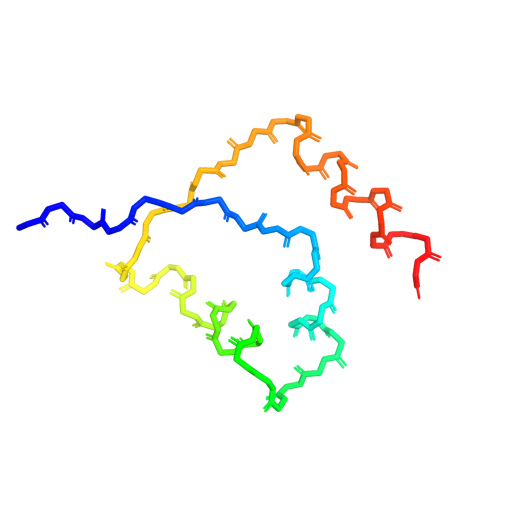Protein AF-A0A2T1DCJ2-F1 (afdb_monomer_lite)

Radius of gyration: 11.9 Å; chains: 1; bounding box: 25×19×35 Å

Secondary structure (DSSP, 8-state):
-PPPEE---HHHHHHHHH-TTSHHHHHHHTTTSSS-EE---HHHHHHHHHHHHH-

Organism: NCBI:txid1920490

Structure (mmCIF, N/CA/C/O backbone):
data_AF-A0A2T1DCJ2-F1
#
_entry.id   AF-A0A2T1DCJ2-F1
#
loop_
_atom_site.group_PDB
_atom_site.id
_atom_site.type_symbol
_atom_site.label_atom_id
_atom_site.label_alt_id
_atom_site.label_comp_id
_atom_site.label_asym_id
_atom_site.label_entity_id
_atom_site.label_seq_id
_atom_site.pdbx_PDB_ins_code
_atom_site.Cartn_x
_atom_site.Cartn_y
_atom_site.Cartn_z
_atom_site.occupancy
_atom_site.B_iso_or_equiv
_atom_site.auth_seq_id
_atom_site.auth_comp_id
_atom_site.auth_asym_id
_atom_site.auth_atom_id
_atom_site.pdbx_PDB_model_num
ATOM 1 N N . MET A 1 1 ? -10.835 -3.024 21.758 1.00 61.50 1 MET A N 1
ATOM 2 C CA . MET A 1 1 ? -10.244 -1.745 21.301 1.00 61.50 1 MET A CA 1
ATOM 3 C C . MET A 1 1 ? -10.369 -1.714 19.790 1.00 61.50 1 MET A C 1
ATOM 5 O O . MET A 1 1 ? -10.278 -2.780 19.198 1.00 61.50 1 MET A O 1
ATOM 9 N N . SER A 1 2 ? -10.653 -0.562 19.186 1.00 85.00 2 SER A N 1
ATOM 10 C CA . SER A 1 2 ? -10.714 -0.435 17.725 1.00 85.00 2 SER A CA 1
ATOM 11 C C . SER A 1 2 ? -9.319 -0.590 17.122 1.00 85.00 2 SER A C 1
ATOM 13 O O . SER A 1 2 ? -8.351 -0.086 17.697 1.00 85.00 2 SER A O 1
ATOM 15 N N . ASN A 1 3 ? -9.221 -1.265 15.979 1.00 93.94 3 ASN A N 1
ATOM 16 C CA . ASN A 1 3 ? -7.972 -1.375 15.238 1.00 93.94 3 ASN A CA 1
ATOM 17 C C . ASN A 1 3 ? -7.458 0.011 14.809 1.00 93.94 3 ASN A C 1
ATOM 19 O O . ASN A 1 3 ? -8.270 0.909 14.546 1.00 93.94 3 ASN A O 1
ATOM 23 N N . PRO A 1 4 ? -6.129 0.210 14.719 1.00 96.94 4 PRO A N 1
ATOM 24 C CA . PRO A 1 4 ? -5.557 1.388 14.083 1.00 96.94 4 PRO A CA 1
ATOM 25 C C . PRO A 1 4 ? -6.129 1.574 12.678 1.00 96.94 4 PRO A C 1
ATOM 27 O O . PRO A 1 4 ? -6.180 0.631 11.891 1.00 96.94 4 PRO A O 1
ATOM 30 N N . GLN A 1 5 ? -6.543 2.798 12.380 1.00 97.12 5 GLN A N 1
ATOM 31 C CA . GLN A 1 5 ? -7.038 3.200 11.072 1.00 97.12 5 GLN A CA 1
ATOM 32 C C . GLN A 1 5 ? -5.890 3.861 10.312 1.00 97.12 5 GLN A C 1
ATOM 34 O O . GLN A 1 5 ? -5.323 4.840 10.807 1.00 97.12 5 GLN A O 1
ATOM 39 N N . ILE A 1 6 ? -5.512 3.328 9.150 1.00 96.94 6 ILE A N 1
ATOM 40 C CA . ILE A 1 6 ? -4.340 3.811 8.413 1.00 96.94 6 ILE A CA 1
ATOM 41 C C . ILE A 1 6 ? -4.669 4.152 6.962 1.00 96.94 6 ILE A C 1
ATOM 43 O O . ILE A 1 6 ? -5.515 3.529 6.328 1.00 96.94 6 ILE A O 1
ATOM 47 N N . VAL A 1 7 ? -3.932 5.118 6.425 1.00 96.75 7 VAL A N 1
ATOM 48 C CA . VAL A 1 7 ? -3.773 5.336 4.985 1.00 96.75 7 VAL A CA 1
ATOM 49 C C . VAL A 1 7 ? -2.333 4.965 4.657 1.00 96.75 7 VAL A C 1
ATOM 51 O O . VAL A 1 7 ? -1.419 5.339 5.394 1.00 96.75 7 VAL A O 1
ATOM 54 N N . ILE A 1 8 ? -2.120 4.203 3.588 1.00 96.94 8 ILE A N 1
ATOM 55 C CA . ILE A 1 8 ? -0.770 3.846 3.150 1.00 96.94 8 ILE A CA 1
ATOM 56 C C . ILE A 1 8 ? -0.288 4.940 2.191 1.00 96.94 8 ILE A C 1
ATOM 58 O O . ILE A 1 8 ? -1.003 5.335 1.282 1.00 96.94 8 ILE A O 1
ATOM 62 N N . ASP A 1 9 ? 0.904 5.477 2.394 1.00 96.06 9 ASP A N 1
ATOM 63 C CA . ASP A 1 9 ? 1.489 6.422 1.440 1.00 96.06 9 ASP A CA 1
ATOM 64 C C . ASP A 1 9 ? 2.090 5.643 0.254 1.00 96.06 9 ASP A C 1
ATOM 66 O O . ASP A 1 9 ? 2.583 4.515 0.398 1.00 96.06 9 ASP A O 1
ATOM 70 N N . THR A 1 10 ? 2.061 6.244 -0.930 1.00 95.19 10 THR A N 1
ATOM 71 C CA . THR A 1 10 ? 2.678 5.752 -2.160 1.00 95.19 10 THR A CA 1
ATOM 72 C C . THR A 1 10 ? 4.126 5.289 -1.945 1.00 95.19 10 THR A C 1
ATOM 74 O O . THR A 1 10 ? 4.533 4.251 -2.474 1.00 95.19 10 THR A O 1
ATOM 77 N N . ASN A 1 11 ? 4.917 5.983 -1.116 1.00 94.81 11 ASN A N 1
ATOM 78 C CA . ASN A 1 11 ? 6.309 5.589 -0.846 1.00 94.81 11 ASN A CA 1
ATOM 79 C C . ASN A 1 11 ? 6.437 4.207 -0.164 1.00 94.81 11 ASN A C 1
ATOM 81 O O . ASN A 1 11 ? 7.393 3.469 -0.433 1.00 94.81 11 ASN A O 1
ATOM 85 N N . VAL A 1 12 ? 5.477 3.820 0.679 1.00 96.88 12 VAL A N 1
ATOM 86 C CA . VAL A 1 12 ? 5.423 2.518 1.355 1.00 96.88 12 VAL A CA 1
ATOM 87 C C . VAL A 1 12 ? 5.055 1.433 0.352 1.00 96.88 12 VAL A C 1
ATOM 89 O O . VAL A 1 12 ? 5.692 0.380 0.347 1.00 96.88 12 VAL A O 1
ATOM 92 N N . ILE A 1 13 ? 4.095 1.703 -0.537 1.00 95.81 13 ILE A N 1
ATOM 93 C CA . ILE A 1 13 ? 3.738 0.785 -1.625 1.00 95.81 13 ILE A CA 1
ATOM 94 C C . ILE A 1 13 ? 4.964 0.534 -2.515 1.00 95.81 13 ILE A C 1
ATOM 96 O O . ILE A 1 13 ? 5.391 -0.609 -2.681 1.00 95.81 13 ILE A O 1
ATOM 100 N N . VAL A 1 14 ? 5.605 1.597 -3.008 1.00 96.25 14 VAL A N 1
ATOM 101 C CA . VAL A 1 14 ? 6.785 1.507 -3.885 1.00 96.25 14 VAL A CA 1
ATOM 102 C C . VAL A 1 14 ? 7.936 0.759 -3.212 1.00 96.25 14 VAL A C 1
ATOM 104 O O . VAL A 1 14 ? 8.508 -0.166 -3.791 1.00 96.25 14 VAL A O 1
ATOM 107 N N . SER A 1 15 ? 8.305 1.147 -1.990 1.00 96.69 15 SER A N 1
ATOM 108 C CA . SER A 1 15 ? 9.445 0.542 -1.292 1.00 96.69 15 SER A CA 1
ATOM 109 C C . SER A 1 15 ? 9.174 -0.901 -0.861 1.00 96.69 15 SER A C 1
ATOM 111 O O . SER A 1 15 ? 10.068 -1.744 -0.965 1.00 96.69 15 SER A O 1
ATOM 113 N N . GLY A 1 16 ? 7.946 -1.205 -0.432 1.00 96.94 16 GLY A N 1
ATOM 114 C CA . GLY A 1 16 ? 7.529 -2.544 -0.028 1.00 96.94 16 GLY A CA 1
ATOM 115 C C . GLY A 1 16 ? 7.450 -3.522 -1.197 1.00 96.94 16 GLY A C 1
ATOM 116 O O . GLY A 1 16 ? 7.864 -4.669 -1.050 1.00 96.94 16 GLY A O 1
ATOM 117 N N . LEU A 1 17 ? 7.003 -3.075 -2.374 1.00 94.94 17 LEU A N 1
ATOM 118 C CA . LEU A 1 17 ? 6.971 -3.912 -3.578 1.00 94.94 17 LEU A CA 1
ATOM 119 C C . LEU A 1 17 ? 8.365 -4.124 -4.193 1.00 94.94 17 LEU A C 1
ATOM 121 O O . LEU A 1 17 ? 8.635 -5.191 -4.741 1.00 94.94 17 LEU A O 1
ATOM 125 N N . ARG A 1 18 ? 9.281 -3.151 -4.071 1.00 94.88 18 ARG A N 1
ATOM 126 C CA . ARG A 1 18 ? 10.641 -3.237 -4.641 1.00 94.88 18 ARG A CA 1
ATOM 127 C C . ARG A 1 18 ? 11.642 -4.033 -3.797 1.00 94.88 18 ARG A C 1
ATOM 129 O O . ARG A 1 18 ? 12.643 -4.501 -4.337 1.00 94.88 18 ARG A O 1
ATOM 136 N N . SER A 1 19 ? 11.435 -4.180 -2.486 1.00 96.50 19 SER A N 1
ATOM 137 C CA . SER A 1 19 ? 12.404 -4.851 -1.606 1.00 96.50 19 SER A CA 1
ATOM 138 C C . SER A 1 19 ? 11.760 -5.568 -0.428 1.00 96.50 19 SER A C 1
ATOM 140 O O . SER A 1 19 ? 11.033 -4.969 0.354 1.00 96.50 19 SER A O 1
ATOM 142 N N . LYS A 1 20 ? 12.151 -6.830 -0.203 1.00 96.56 20 LYS A N 1
ATOM 143 C CA . LYS A 1 20 ? 11.655 -7.660 0.912 1.00 96.56 20 LYS A CA 1
ATOM 144 C C . LYS A 1 20 ? 12.338 -7.414 2.266 1.00 96.56 20 LYS A C 1
ATOM 146 O O . LYS A 1 20 ? 12.032 -8.095 3.239 1.00 96.56 20 LYS A O 1
ATOM 151 N N . ARG A 1 21 ? 13.313 -6.500 2.342 1.00 95.75 21 ARG A N 1
ATOM 152 C CA . ARG A 1 21 ? 14.177 -6.323 3.532 1.00 95.75 21 ARG A CA 1
ATOM 153 C C . ARG A 1 21 ? 13.732 -5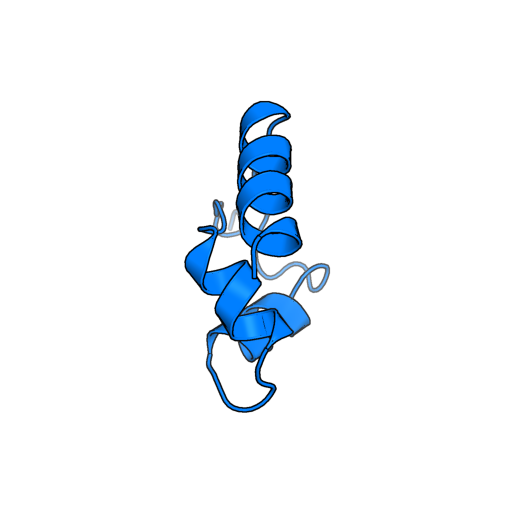.205 4.483 1.00 95.75 21 ARG A C 1
ATOM 155 O O . ARG A 1 21 ? 14.316 -5.071 5.551 1.00 95.75 21 ARG A O 1
ATOM 162 N N . GLY A 1 22 ? 12.754 -4.387 4.095 1.00 96.31 22 GLY A N 1
ATOM 163 C CA . GLY A 1 22 ? 12.359 -3.184 4.835 1.00 96.31 22 GLY A CA 1
ATOM 164 C C . GLY A 1 22 ? 11.044 -3.310 5.606 1.00 96.31 22 GLY A C 1
ATOM 165 O O . GLY A 1 22 ? 10.228 -4.197 5.353 1.00 96.31 22 GLY A O 1
ATOM 166 N N . SER A 1 23 ? 10.805 -2.352 6.504 1.00 97.06 23 SER A N 1
ATOM 167 C CA . SER A 1 23 ? 9.555 -2.241 7.268 1.00 97.06 23 SER A CA 1
ATOM 168 C C . SER A 1 23 ? 8.324 -2.040 6.381 1.00 97.06 23 SER A C 1
ATOM 170 O O . SER A 1 23 ? 7.247 -2.488 6.749 1.00 97.06 23 SER A O 1
ATOM 172 N N . ALA A 1 24 ? 8.479 -1.428 5.202 1.00 97.56 24 ALA A N 1
ATOM 173 C CA . ALA A 1 24 ? 7.394 -1.287 4.234 1.00 97.56 24 ALA A CA 1
ATOM 174 C C . ALA A 1 24 ? 6.893 -2.653 3.741 1.00 97.56 24 ALA A C 1
ATOM 176 O O . ALA A 1 24 ? 5.702 -2.933 3.816 1.00 97.56 24 ALA A O 1
ATOM 177 N N . PHE A 1 25 ? 7.801 -3.552 3.345 1.00 98.25 25 PHE A N 1
ATOM 178 C CA . PHE A 1 25 ? 7.428 -4.921 2.979 1.00 98.25 25 PHE A CA 1
ATOM 179 C C . PHE A 1 25 ? 6.787 -5.661 4.152 1.00 98.25 25 PHE A C 1
ATOM 181 O O . PHE A 1 25 ? 5.751 -6.293 3.976 1.00 98.25 25 PHE A O 1
ATOM 188 N N . ARG A 1 26 ? 7.347 -5.522 5.365 1.00 97.88 26 ARG A N 1
ATOM 189 C CA . ARG A 1 26 ? 6.741 -6.079 6.584 1.00 97.88 26 ARG A CA 1
ATOM 190 C C . ARG A 1 26 ? 5.299 -5.583 6.752 1.00 97.88 26 ARG A C 1
ATOM 192 O O . ARG A 1 26 ? 4.426 -6.408 6.980 1.00 97.88 26 ARG A O 1
ATOM 199 N N . LEU A 1 27 ? 5.036 -4.284 6.606 1.00 97.38 27 LEU A N 1
ATOM 200 C CA . LEU A 1 27 ? 3.684 -3.726 6.708 1.00 97.38 27 LEU A CA 1
ATOM 201 C C . LEU A 1 27 ? 2.740 -4.335 5.661 1.00 97.38 27 LEU A C 1
ATOM 203 O O . LEU A 1 27 ? 1.646 -4.762 6.016 1.00 97.38 27 LEU A O 1
ATOM 207 N N . LEU A 1 28 ? 3.179 -4.449 4.402 1.00 97.00 28 LEU A N 1
ATOM 208 C CA . LEU A 1 28 ? 2.373 -5.053 3.334 1.00 97.00 28 LEU A CA 1
ATOM 209 C C . LEU A 1 28 ? 2.055 -6.532 3.603 1.00 97.00 28 LEU A C 1
ATOM 211 O O . LEU A 1 28 ? 0.949 -6.977 3.322 1.00 97.00 28 LEU A O 1
ATOM 215 N N . THR A 1 29 ? 2.977 -7.291 4.206 1.00 97.38 29 THR A N 1
ATOM 216 C CA . THR A 1 29 ? 2.710 -8.691 4.599 1.00 97.38 29 THR A CA 1
ATOM 217 C C . THR A 1 29 ? 1.720 -8.839 5.757 1.00 97.38 29 THR A C 1
ATOM 219 O O . THR A 1 29 ? 1.280 -9.950 6.029 1.00 97.38 29 THR A O 1
ATOM 222 N N . LEU A 1 30 ? 1.393 -7.747 6.457 1.00 97.31 30 LEU A N 1
ATOM 223 C CA . LEU A 1 30 ? 0.427 -7.730 7.558 1.00 97.31 30 LEU A CA 1
ATOM 224 C C . LEU A 1 30 ? -0.975 -7.287 7.114 1.00 97.31 30 LEU A C 1
ATOM 226 O O . LEU A 1 30 ? -1.892 -7.266 7.937 1.00 97.31 30 LEU A O 1
ATOM 230 N N . VAL A 1 31 ? -1.165 -6.939 5.841 1.00 96.31 31 VAL A N 1
ATOM 231 C CA . VAL A 1 31 ? -2.504 -6.707 5.285 1.00 96.31 31 VAL A CA 1
ATOM 232 C C . VAL A 1 31 ? -3.351 -7.968 5.488 1.00 96.31 31 VAL A C 1
ATOM 234 O O . VAL A 1 31 ? -2.837 -9.078 5.381 1.00 96.31 31 VAL A O 1
ATOM 237 N N . ASP A 1 32 ? -4.630 -7.790 5.825 1.00 94.69 32 ASP A N 1
ATOM 238 C CA . ASP A 1 32 ? -5.592 -8.875 6.099 1.00 94.69 32 ASP A CA 1
ATOM 239 C C . ASP A 1 32 ? -5.317 -9.707 7.374 1.00 94.69 32 ASP A C 1
ATOM 241 O O . ASP A 1 32 ? -5.994 -10.688 7.658 1.00 94.69 32 ASP A O 1
ATOM 245 N N . THR A 1 33 ? -4.363 -9.296 8.220 1.00 97.00 33 THR A N 1
ATOM 246 C CA . THR A 1 33 ? -4.116 -9.958 9.523 1.00 97.00 33 THR A CA 1
ATOM 247 C C . THR A 1 33 ? -5.031 -9.477 10.653 1.00 97.00 33 THR A C 1
ATOM 249 O O . THR A 1 33 ? -4.967 -10.000 11.764 1.00 97.00 33 THR A O 1
ATOM 252 N N . GLY A 1 34 ? -5.850 -8.450 10.406 1.00 95.75 34 GLY A N 1
ATO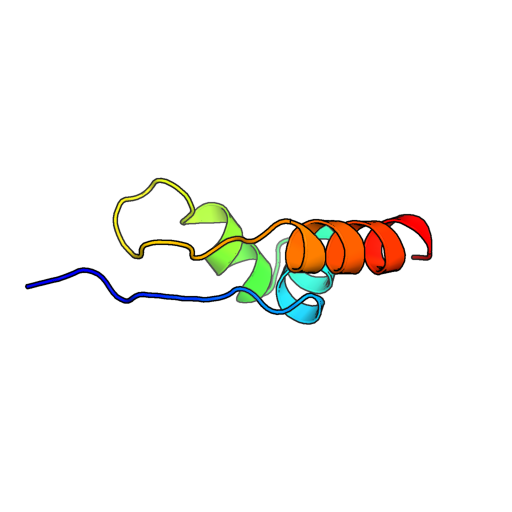M 253 C CA . GLY A 1 34 ? -6.689 -7.815 11.426 1.00 95.75 34 GLY A CA 1
ATOM 254 C C . GLY A 1 34 ? -5.925 -6.924 12.414 1.00 95.75 34 GLY A C 1
ATOM 255 O O . GLY A 1 34 ? -6.484 -6.563 13.444 1.00 95.75 34 GLY A O 1
ATOM 256 N N . LEU A 1 35 ? -4.665 -6.568 12.131 1.00 96.69 35 LEU A N 1
ATOM 257 C CA . LEU A 1 35 ? -3.861 -5.666 12.971 1.00 96.69 35 LEU A CA 1
ATOM 258 C C . LEU A 1 35 ? -4.153 -4.173 12.743 1.00 96.69 35 LEU A C 1
ATOM 260 O O . LEU A 1 35 ? -3.774 -3.352 13.575 1.00 96.69 35 LEU A O 1
ATOM 264 N N . PHE A 1 36 ? -4.770 -3.817 11.616 1.00 96.94 36 PHE A N 1
ATOM 265 C CA . PHE A 1 36 ? -5.157 -2.457 11.235 1.00 96.94 36 PHE A CA 1
ATOM 266 C C . PHE A 1 36 ? -6.217 -2.510 10.131 1.00 96.94 36 PHE A C 1
ATOM 268 O O . PHE A 1 36 ? -6.295 -3.500 9.401 1.00 96.94 36 PHE A O 1
ATOM 275 N N . ASP A 1 37 ? -6.969 -1.422 9.978 1.00 97.00 37 ASP A N 1
ATOM 276 C CA . ASP A 1 37 ? -7.910 -1.236 8.875 1.00 97.00 37 ASP A CA 1
ATOM 277 C C . ASP A 1 37 ? -7.358 -0.193 7.896 1.00 97.00 37 ASP A C 1
ATOM 279 O O . ASP A 1 37 ? -6.844 0.858 8.296 1.00 97.00 37 ASP A O 1
ATOM 283 N N . ILE A 1 38 ? -7.438 -0.500 6.601 1.00 96.44 38 ILE A N 1
ATOM 284 C CA . ILE A 1 38 ? -6.913 0.356 5.534 1.00 96.44 38 ILE A CA 1
ATOM 285 C C . ILE A 1 38 ? -8.041 1.224 4.989 1.00 96.44 38 ILE A C 1
ATOM 287 O O . ILE A 1 38 ? -9.034 0.718 4.465 1.00 96.44 38 ILE A O 1
ATOM 291 N N . HIS A 1 39 ? -7.847 2.537 5.031 1.00 96.69 39 HIS A N 1
ATOM 292 C CA . HIS A 1 39 ? -8.668 3.477 4.288 1.00 96.69 39 HIS A CA 1
ATOM 293 C C . HIS A 1 39 ? -8.133 3.634 2.870 1.00 96.69 39 HIS A C 1
ATOM 295 O O . HIS A 1 39 ? -6.996 4.055 2.655 1.00 96.69 39 HIS A O 1
ATOM 301 N N . LEU A 1 40 ? -8.991 3.325 1.903 1.00 95.75 40 LEU A N 1
ATOM 302 C CA . LEU A 1 40 ? -8.705 3.444 0.483 1.00 95.75 40 LEU A CA 1
ATOM 303 C C . LEU A 1 40 ? -9.787 4.294 -0.184 1.00 95.75 40 LEU A C 1
ATOM 305 O O . LEU A 1 40 ? -10.964 4.207 0.161 1.00 95.75 40 LEU A O 1
ATOM 309 N N . SER A 1 41 ? -9.387 5.112 -1.153 1.00 97.00 41 SER A N 1
ATOM 310 C CA . SER A 1 41 ? -10.301 5.896 -1.982 1.00 97.00 41 SER A CA 1
ATOM 311 C C . SER A 1 41 ? -9.897 5.784 -3.447 1.00 97.00 41 SER A C 1
ATOM 313 O O . SER A 1 41 ? -8.740 5.505 -3.753 1.00 97.00 41 SER A O 1
ATOM 315 N N . VAL A 1 42 ? -10.844 6.027 -4.354 1.00 97.88 42 VAL A N 1
ATOM 316 C CA . VAL A 1 42 ? -10.584 6.036 -5.802 1.00 97.88 42 VAL A CA 1
ATOM 317 C C . VAL A 1 42 ? -9.403 6.943 -6.192 1.00 97.88 42 VAL A C 1
ATOM 319 O O . VAL A 1 42 ? -8.503 6.438 -6.857 1.00 97.88 42 VAL A O 1
ATOM 322 N N . PRO A 1 43 ? -9.327 8.230 -5.784 1.00 96.44 43 PRO A N 1
ATOM 323 C CA . PRO A 1 43 ? -8.198 9.080 -6.175 1.00 96.44 43 PRO A CA 1
ATOM 324 C C . PRO A 1 43 ? -6.849 8.570 -5.654 1.00 96.44 43 PRO A C 1
ATOM 326 O O . PRO A 1 43 ? -5.849 8.705 -6.348 1.00 96.44 43 PRO A O 1
ATOM 329 N N . LEU A 1 44 ? -6.822 7.937 -4.478 1.00 95.94 44 LEU A N 1
ATOM 330 C CA . LEU A 1 44 ? -5.595 7.380 -3.906 1.00 95.94 44 LEU A CA 1
ATOM 331 C C . LEU A 1 44 ? -5.083 6.174 -4.711 1.00 95.94 44 LEU A C 1
ATOM 333 O O . LEU A 1 44 ? -3.886 6.044 -4.938 1.00 95.94 44 LEU A O 1
ATOM 337 N N . VAL A 1 45 ? -5.991 5.320 -5.198 1.00 96.12 45 VAL A N 1
ATOM 338 C CA . VAL A 1 45 ? -5.622 4.214 -6.097 1.00 96.12 45 VAL A CA 1
ATOM 339 C C . VAL A 1 45 ? -5.039 4.749 -7.405 1.00 96.12 45 VAL A C 1
ATOM 341 O O . VAL A 1 45 ? -4.019 4.237 -7.855 1.00 96.12 45 VAL A O 1
ATOM 344 N N . LEU A 1 46 ? -5.632 5.800 -7.981 1.00 96.75 46 LEU A N 1
ATOM 345 C CA . LEU A 1 46 ? -5.113 6.423 -9.205 1.00 96.75 46 LEU A CA 1
ATOM 346 C C . LEU A 1 46 ? -3.706 7.006 -9.003 1.00 96.75 46 LEU A C 1
ATOM 348 O O . LEU A 1 46 ? -2.857 6.859 -9.878 1.00 96.75 46 LEU A O 1
ATOM 352 N N . GLU A 1 47 ? -3.435 7.617 -7.846 1.00 95.44 47 GLU A N 1
ATOM 353 C CA . GLU A 1 47 ? -2.094 8.102 -7.493 1.00 95.44 47 GLU A CA 1
ATOM 354 C C . GLU A 1 47 ? -1.081 6.950 -7.404 1.00 95.44 47 GLU A C 1
ATOM 356 O O . GLU A 1 47 ? 0.020 7.034 -7.956 1.00 95.44 47 GLU A O 1
ATOM 361 N N . TYR A 1 48 ? -1.456 5.844 -6.752 1.00 95.31 48 TYR A N 1
ATOM 362 C CA . TYR A 1 48 ? -0.593 4.667 -6.668 1.00 95.31 48 TYR A CA 1
ATOM 363 C C . TYR A 1 48 ? -0.282 4.100 -8.046 1.00 95.31 48 TYR A C 1
ATOM 365 O O . TYR A 1 48 ? 0.874 3.789 -8.32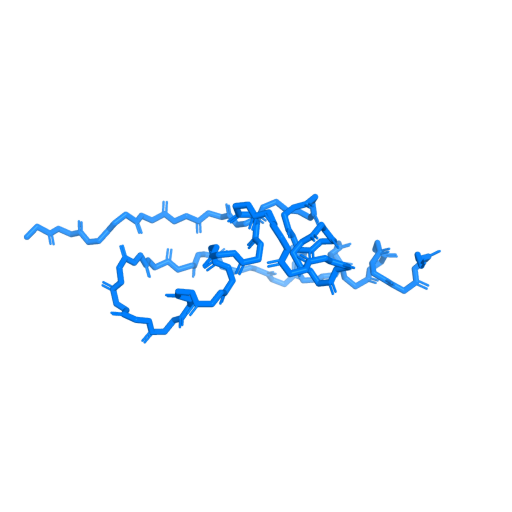4 1.00 95.31 48 TYR A O 1
ATOM 373 N N . GLU A 1 49 ? -1.297 3.956 -8.898 1.00 95.44 49 GLU A N 1
ATOM 374 C CA . GLU A 1 49 ? -1.131 3.475 -10.266 1.00 95.44 49 GLU A CA 1
ATOM 375 C C . GLU A 1 49 ? -0.198 4.393 -11.055 1.00 95.44 49 GLU A C 1
ATOM 377 O O . GLU A 1 49 ? 0.758 3.906 -11.657 1.00 95.44 49 GLU A O 1
ATOM 382 N N . GLU A 1 50 ? -0.403 5.713 -11.004 1.00 96.19 50 GLU A N 1
ATOM 383 C CA . GLU A 1 50 ? 0.458 6.674 -11.701 1.00 96.19 50 GLU A CA 1
ATOM 384 C C . GLU A 1 50 ? 1.931 6.516 -11.299 1.00 96.19 50 GLU A C 1
ATOM 386 O O . GLU A 1 50 ? 2.818 6.503 -12.160 1.00 96.19 50 GLU A O 1
ATOM 391 N N . VAL A 1 51 ? 2.211 6.375 -10.000 1.00 96.12 51 VAL A N 1
ATOM 392 C CA . VAL A 1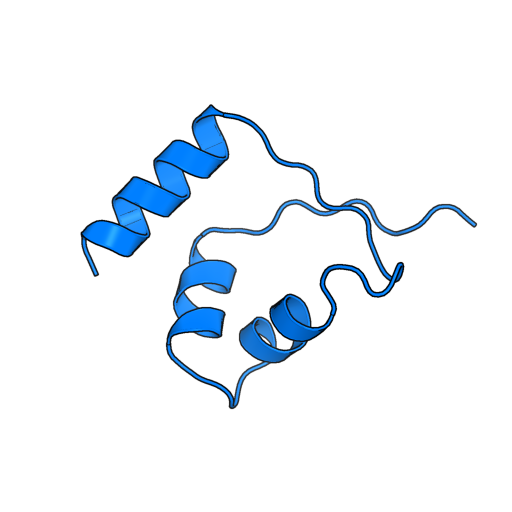 51 ? 3.587 6.238 -9.512 1.00 96.12 51 VAL A CA 1
ATOM 393 C C . VAL A 1 51 ? 4.158 4.854 -9.808 1.00 96.12 51 VAL A C 1
ATOM 395 O O . VAL A 1 51 ? 5.308 4.761 -10.233 1.00 96.12 51 VAL A O 1
ATOM 398 N N . LEU A 1 52 ? 3.387 3.781 -9.632 1.00 94.38 52 LEU A N 1
ATOM 399 C CA . LEU A 1 52 ? 3.859 2.418 -9.879 1.00 94.38 52 LEU A CA 1
ATOM 400 C C . LEU A 1 52 ? 4.107 2.137 -11.362 1.00 94.38 52 LEU A C 1
ATOM 402 O O . LEU A 1 52 ? 5.077 1.457 -11.674 1.00 94.38 52 LEU A O 1
ATOM 406 N N . TYR A 1 53 ? 3.289 2.674 -12.270 1.00 94.81 53 TYR A N 1
ATOM 407 C CA . TYR A 1 53 ? 3.485 2.496 -13.713 1.00 94.81 53 TYR A CA 1
ATOM 408 C C . TYR A 1 53 ? 4.582 3.395 -14.303 1.00 94.81 53 TYR A C 1
ATOM 410 O O . TYR A 1 53 ? 5.027 3.152 -15.424 1.00 94.81 53 TYR A O 1
ATOM 418 N N . ARG A 1 54 ? 5.042 4.424 -13.576 1.00 91.12 54 ARG A N 1
ATOM 419 C CA . ARG A 1 54 ? 6.173 5.279 -13.990 1.00 91.12 54 ARG A CA 1
ATOM 420 C C . ARG A 1 54 ? 7.544 4.694 -13.619 1.00 91.12 54 ARG A C 1
ATOM 422 O O . ARG A 1 54 ? 8.560 5.130 -14.163 1.00 91.12 54 ARG A O 1
ATOM 429 N N . LEU A 1 55 ? 7.578 3.786 -12.648 1.00 74.06 55 LEU A N 1
ATOM 430 C CA . LEU A 1 55 ? 8.766 3.321 -11.925 1.00 74.06 55 LEU A CA 1
ATOM 431 C C . LEU A 1 55 ? 9.273 1.955 -12.392 1.00 74.06 55 LEU A C 1
ATOM 433 O O . LEU A 1 55 ? 10.463 1.689 -12.093 1.00 74.06 55 LEU A O 1
#

Sequence (55 aa):
MSNPQIVIDTNVIVSGLRSKRGSAFRLLTLVDTGLFDIHLSVPLVLEYEEVLYRL

pLDDT: mean 95.0, std 5.74, range [61.5, 98.25]

Foldseek 3Di:
DDAAEDEDDLVLVVVLVVDCPDVSVVVVVCPPVRNHHYDDDPVRVVVNCVVVVVD

InterPro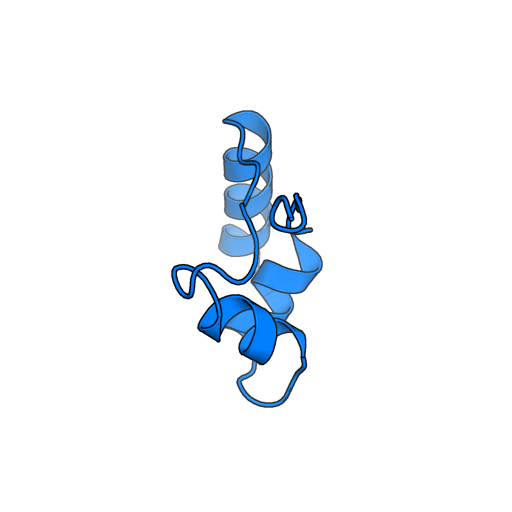 domains:
  IPR002716 PIN domain [PF13470] (6-54)
  IPR029060 PIN-like domain superfamily [SSF88723] (2-54)